Protein AF-A0A6L9Z7M6-F1 (afdb_monomer_lite)

Structure (mmCIF, N/CA/C/O backbone):
data_AF-A0A6L9Z7M6-F1
#
_entry.id   AF-A0A6L9Z7M6-F1
#
loop_
_atom_site.group_PDB
_atom_site.id
_atom_site.type_symbol
_atom_site.label_atom_id
_atom_site.label_alt_id
_atom_site.label_comp_id
_atom_site.label_asym_id
_atom_site.label_entity_id
_atom_site.label_seq_id
_atom_site.pdbx_PDB_ins_code
_atom_site.Cartn_x
_atom_site.Cartn_y
_atom_site.Cartn_z
_atom_site.occupancy
_atom_site.B_iso_or_equiv
_atom_site.auth_seq_id
_atom_site.auth_comp_id
_atom_site.auth_asym_id
_atom_site.auth_atom_id
_atom_site.pdbx_PDB_model_num
ATOM 1 N N . MET A 1 1 ? -6.946 -13.826 -6.016 1.00 59.88 1 MET A N 1
ATOM 2 C CA . MET A 1 1 ? -7.683 -14.245 -4.802 1.00 59.88 1 MET A CA 1
ATOM 3 C C . MET A 1 1 ? -8.718 -13.166 -4.513 1.00 59.88 1 MET A C 1
ATOM 5 O O . MET A 1 1 ? -8.354 -12.002 -4.603 1.00 59.88 1 MET A O 1
ATOM 9 N N . ASN A 1 2 ? -9.984 -13.492 -4.238 1.00 84.50 2 ASN A N 1
ATOM 10 C CA . ASN A 1 2 ? -10.961 -12.468 -3.846 1.00 84.50 2 ASN A CA 1
ATOM 11 C C . ASN A 1 2 ? -10.761 -12.138 -2.357 1.00 84.50 2 ASN A C 1
ATOM 13 O O . ASN A 1 2 ? -10.946 -13.015 -1.515 1.00 84.50 2 ASN A O 1
ATOM 17 N N . HIS A 1 3 ? -10.385 -10.896 -2.039 1.00 89.62 3 HIS A N 1
ATOM 18 C CA . HIS A 1 3 ? -10.136 -10.458 -0.661 1.00 89.62 3 HIS A CA 1
ATOM 19 C C . HIS A 1 3 ? -11.350 -10.688 0.254 1.00 89.62 3 HIS A C 1
ATOM 21 O O . HIS A 1 3 ? -11.166 -11.096 1.393 1.00 89.62 3 HIS A O 1
ATOM 27 N N . ILE A 1 4 ? -12.585 -10.548 -0.244 1.00 92.38 4 ILE A N 1
ATOM 28 C CA . ILE A 1 4 ? -13.788 -10.839 0.551 1.00 92.38 4 ILE A CA 1
ATOM 29 C C . ILE A 1 4 ? -13.777 -12.294 1.024 1.00 92.38 4 ILE A C 1
ATOM 31 O O . ILE A 1 4 ? -13.948 -12.552 2.207 1.00 92.38 4 ILE A O 1
ATOM 35 N N . GLN A 1 5 ? -13.500 -13.246 0.129 1.00 92.81 5 GLN A N 1
ATOM 36 C CA . GLN A 1 5 ? -13.458 -14.669 0.484 1.00 92.81 5 GLN A CA 1
ATOM 37 C C . GLN A 1 5 ? -12.354 -14.973 1.503 1.00 92.81 5 GLN A C 1
ATOM 39 O O . GLN A 1 5 ? -12.567 -15.765 2.418 1.00 92.81 5 GLN A O 1
ATOM 44 N N . GLU A 1 6 ? -11.189 -14.341 1.352 1.00 92.75 6 GLU A N 1
ATOM 45 C CA . GLU A 1 6 ? -10.062 -14.491 2.275 1.00 92.75 6 GLU A CA 1
ATOM 46 C C . GLU A 1 6 ? -10.428 -14.014 3.689 1.00 92.75 6 GLU A C 1
ATOM 48 O O . GLU A 1 6 ? -10.262 -14.751 4.660 1.00 92.75 6 GLU A O 1
ATOM 53 N N . TRP A 1 7 ? -11.001 -12.818 3.803 1.00 94.44 7 TRP A N 1
ATOM 54 C CA . TRP A 1 7 ? -11.400 -12.228 5.080 1.00 94.44 7 TRP A CA 1
ATOM 55 C C . TRP A 1 7 ? -12.594 -12.953 5.719 1.00 94.44 7 TRP A C 1
ATOM 57 O O . TRP A 1 7 ? -12.598 -13.194 6.930 1.00 94.44 7 TRP A O 1
ATOM 67 N N . THR A 1 8 ? -13.564 -13.403 4.914 1.00 95.38 8 THR A N 1
ATOM 68 C CA . THR A 1 8 ? -14.659 -14.266 5.382 1.00 95.38 8 THR A CA 1
ATOM 69 C C . THR A 1 8 ? -14.127 -15.593 5.936 1.00 95.38 8 THR A C 1
ATOM 71 O O . THR A 1 8 ? -14.602 -16.058 6.975 1.00 95.38 8 THR A O 1
ATOM 74 N N . ALA A 1 9 ? -13.111 -16.197 5.305 1.00 95.75 9 ALA A N 1
ATOM 75 C CA . ALA A 1 9 ? -12.467 -17.408 5.821 1.00 95.75 9 ALA A CA 1
ATOM 76 C C . ALA A 1 9 ? -11.772 -17.166 7.174 1.00 95.75 9 ALA A C 1
ATOM 78 O O . ALA A 1 9 ? -11.787 -18.042 8.040 1.00 95.75 9 ALA A O 1
ATOM 79 N N . SER A 1 10 ? -11.251 -15.955 7.397 1.00 94.06 10 SER A N 1
ATOM 80 C 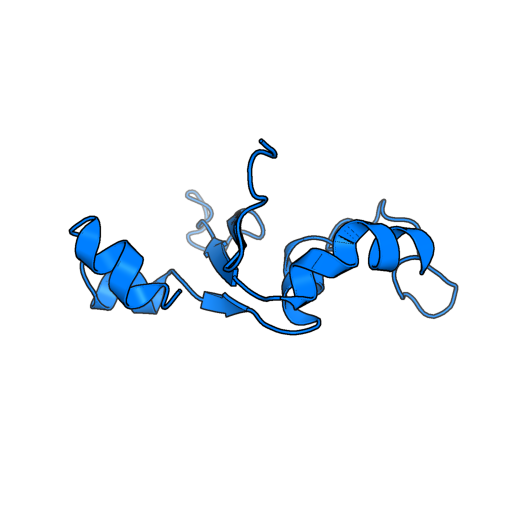CA . SER A 1 10 ? -10.724 -15.488 8.688 1.00 94.06 10 SER A CA 1
ATOM 81 C C . SER A 1 10 ? -11.797 -15.069 9.702 1.00 94.06 10 SER A C 1
ATOM 83 O O . SER A 1 10 ? -11.449 -14.574 10.771 1.00 94.06 10 SER A O 1
ATOM 85 N N . ARG A 1 11 ? -13.087 -15.301 9.415 1.00 96.88 11 ARG A N 1
ATOM 86 C CA . ARG A 1 11 ? -14.231 -14.977 10.290 1.00 96.88 11 ARG A CA 1
ATOM 87 C C . ARG A 1 11 ? -14.420 -13.484 10.562 1.00 96.88 11 ARG A C 1
ATOM 89 O O . ARG A 1 11 ? -15.038 -13.124 11.561 1.00 96.88 11 ARG A O 1
ATOM 96 N N . VAL A 1 12 ? -13.934 -12.623 9.672 1.00 95.62 12 VAL A N 1
ATOM 97 C CA . VAL A 1 12 ? -14.236 -11.192 9.735 1.00 95.62 12 VAL A CA 1
ATOM 98 C C . VAL A 1 12 ? -15.601 -10.938 9.104 1.00 95.62 12 VAL A C 1
ATOM 100 O O . VAL A 1 12 ? -15.947 -11.541 8.086 1.00 95.62 12 VAL A O 1
ATOM 103 N N . ASP A 1 13 ? -16.383 -10.064 9.735 1.00 96.50 13 ASP A N 1
ATOM 104 C CA . ASP A 1 13 ? -17.693 -9.663 9.233 1.00 96.50 13 ASP A CA 1
ATOM 105 C C . ASP A 1 13 ? -17.585 -9.044 7.827 1.00 96.50 13 ASP A C 1
ATOM 107 O O . ASP A 1 13 ? -16.666 -8.274 7.521 1.00 96.50 13 ASP A O 1
ATOM 111 N N . GLU A 1 14 ? -18.524 -9.395 6.949 1.00 95.00 14 GLU A N 1
ATOM 112 C CA . GLU A 1 14 ? -18.487 -8.963 5.553 1.00 95.00 14 GLU A CA 1
ATOM 113 C C . GLU A 1 14 ? -18.709 -7.451 5.417 1.00 95.00 14 GLU A C 1
ATOM 115 O O . GLU A 1 14 ? -18.052 -6.812 4.593 1.00 95.00 14 GLU A O 1
ATOM 120 N N . GLN A 1 15 ? -19.592 -6.856 6.228 1.00 95.38 15 GLN A N 1
ATOM 121 C CA . GLN A 1 15 ? -19.830 -5.413 6.188 1.00 95.38 15 GLN A CA 1
ATOM 122 C C . GLN A 1 15 ? -18.585 -4.661 6.654 1.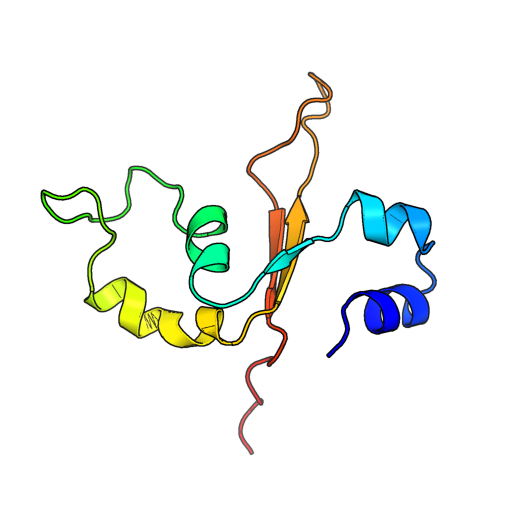00 95.38 15 GLN A C 1
ATOM 124 O O . GLN A 1 15 ? -18.160 -3.722 5.982 1.00 95.38 15 GLN A O 1
ATOM 129 N N . LEU A 1 16 ? -17.940 -5.119 7.733 1.00 93.31 16 LEU A N 1
ATOM 130 C CA . LEU A 1 16 ? -16.663 -4.551 8.181 1.00 93.31 16 LEU A CA 1
ATOM 131 C C . LEU A 1 16 ? -15.571 -4.682 7.118 1.00 93.31 16 LEU A C 1
ATOM 133 O O . LEU A 1 16 ? -14.828 -3.728 6.886 1.00 93.31 16 LEU A O 1
ATOM 137 N N . THR A 1 17 ? -15.498 -5.824 6.436 1.00 94.50 17 THR A N 1
ATOM 138 C CA . THR A 1 17 ? -14.532 -6.031 5.350 1.00 94.50 17 THR A CA 1
ATOM 139 C C . THR A 1 17 ? -14.775 -5.036 4.216 1.00 94.50 17 THR A C 1
ATOM 141 O O . THR A 1 17 ? -13.845 -4.366 3.782 1.00 94.50 17 THR A O 1
ATOM 144 N N . ARG A 1 18 ? -16.026 -4.872 3.769 1.00 93.38 18 ARG A N 1
ATOM 145 C CA . ARG A 1 18 ? -16.389 -3.936 2.691 1.00 93.38 18 ARG A CA 1
ATOM 146 C C . ARG A 1 18 ? -16.162 -2.468 3.059 1.00 93.38 18 ARG A C 1
ATOM 148 O O . ARG A 1 18 ? -15.922 -1.665 2.163 1.00 93.38 18 ARG A O 1
ATOM 155 N N . LEU A 1 19 ? -16.254 -2.123 4.344 1.00 92.00 19 LEU A N 1
ATOM 156 C CA . LEU A 1 19 ? -15.990 -0.771 4.836 1.00 92.00 19 LEU A CA 1
ATOM 157 C C . LEU A 1 19 ? -14.492 -0.441 4.884 1.00 92.00 19 LEU A C 1
ATOM 159 O O . LEU A 1 19 ? -14.132 0.705 4.646 1.00 92.00 19 LEU A O 1
ATOM 163 N N . ASN A 1 20 ? -13.629 -1.420 5.182 1.00 91.31 20 ASN A N 1
ATOM 164 C CA . ASN A 1 20 ? -12.219 -1.161 5.508 1.00 91.31 20 ASN A CA 1
ATOM 165 C C . ASN A 1 20 ? -11.214 -1.690 4.475 1.00 91.31 20 ASN A C 1
ATOM 167 O O . ASN A 1 20 ? -10.070 -1.240 4.447 1.00 91.31 20 ASN A O 1
ATOM 171 N N . VAL A 1 21 ? -11.609 -2.645 3.629 1.00 94.19 21 VAL A N 1
ATOM 172 C CA . VAL A 1 21 ? -10.709 -3.307 2.681 1.00 94.19 21 VAL A CA 1
ATOM 173 C C . VAL A 1 21 ? -11.050 -2.889 1.257 1.00 94.19 21 VAL A C 1
ATOM 175 O O . VAL A 1 21 ? -12.160 -3.100 0.769 1.00 94.19 21 VAL A O 1
ATOM 178 N N . ARG A 1 22 ? -10.068 -2.316 0.559 1.00 93.50 22 ARG A N 1
ATOM 179 C CA . ARG A 1 22 ? -10.207 -1.829 -0.818 1.00 93.50 22 ARG A CA 1
ATOM 180 C C . ARG A 1 22 ? -9.371 -2.664 -1.778 1.00 93.50 22 ARG A C 1
ATOM 182 O O . ARG A 1 22 ? -8.174 -2.826 -1.571 1.00 93.50 22 ARG A O 1
ATOM 189 N N . SER A 1 23 ? -9.980 -3.159 -2.856 1.00 94.88 23 SER A N 1
ATOM 190 C CA . SER A 1 23 ? -9.228 -3.786 -3.955 1.00 94.88 23 SER A CA 1
ATOM 191 C C . SER A 1 23 ? -8.455 -2.743 -4.747 1.00 94.88 23 SER A C 1
ATOM 193 O O . SER A 1 23 ? -9.006 -1.695 -5.083 1.00 94.88 23 SER A O 1
ATOM 195 N N . LEU A 1 24 ? -7.202 -3.052 -5.063 1.00 95.44 24 LEU A N 1
ATOM 196 C CA . LEU A 1 24 ? -6.326 -2.227 -5.886 1.00 95.44 24 LEU A CA 1
ATOM 197 C C . LEU A 1 24 ? -5.783 -3.062 -7.047 1.00 95.44 24 LEU A C 1
ATOM 199 O O . LEU A 1 24 ? -5.454 -4.234 -6.869 1.00 95.44 24 LEU A O 1
ATOM 203 N N . GLU A 1 25 ? -5.682 -2.455 -8.227 1.00 94.44 25 GLU A N 1
ATOM 204 C CA . GLU A 1 25 ? -5.305 -3.099 -9.489 1.00 94.44 25 GLU A CA 1
ATOM 205 C C . GLU A 1 25 ? -4.576 -2.095 -10.394 1.00 94.44 25 GLU A C 1
ATOM 207 O O . GLU A 1 25 ? -4.768 -0.880 -10.281 1.00 94.44 25 GLU A O 1
ATOM 212 N N . GLY A 1 26 ? -3.734 -2.590 -11.306 1.00 95.19 26 GLY A N 1
ATOM 213 C CA . GLY A 1 26 ? -2.976 -1.726 -12.209 1.00 95.19 26 GLY A CA 1
ATOM 214 C C . GLY A 1 26 ? -2.082 -0.755 -11.435 1.00 95.19 26 GLY A C 1
ATOM 215 O O . GLY A 1 26 ? -1.339 -1.161 -10.551 1.00 95.19 26 GLY A O 1
ATOM 216 N N . SER A 1 27 ? -2.142 0.540 -11.740 1.00 95.38 27 SER A N 1
ATOM 217 C CA . SER A 1 27 ? -1.276 1.531 -11.090 1.00 95.38 27 SER A CA 1
ATOM 218 C C . SER A 1 27 ? -1.756 2.008 -9.716 1.00 95.38 27 SER A C 1
ATOM 220 O O . SER A 1 27 ? -0.987 2.684 -9.034 1.00 95.38 27 SER A O 1
ATOM 222 N N . SER A 1 28 ? -2.984 1.684 -9.287 1.00 95.44 28 SER A N 1
ATOM 223 C CA . SER A 1 28 ? -3.538 2.242 -8.045 1.00 95.44 28 SER A CA 1
ATOM 224 C C . SER A 1 28 ? -2.756 1.887 -6.770 1.00 95.44 28 SER A C 1
ATOM 226 O O . SER A 1 28 ? -2.639 2.763 -5.917 1.00 95.44 28 SER A O 1
ATOM 228 N N . PRO A 1 29 ? -2.103 0.712 -6.616 1.00 95.69 29 PRO A N 1
ATOM 229 C CA . PRO A 1 29 ? -1.228 0.447 -5.467 1.00 95.69 29 PRO A CA 1
ATOM 230 C C . PRO A 1 29 ? -0.103 1.470 -5.277 1.00 95.69 29 PRO A C 1
ATOM 232 O O . PRO A 1 29 ? 0.310 1.725 -4.146 1.00 95.69 29 PRO A O 1
ATOM 235 N N . PHE A 1 30 ? 0.394 2.082 -6.357 1.00 95.25 30 PHE A N 1
ATOM 236 C CA . PHE A 1 30 ? 1.450 3.088 -6.259 1.00 95.25 30 PHE A CA 1
ATOM 237 C C . PHE A 1 30 ? 0.973 4.368 -5.564 1.00 95.25 30 PHE A C 1
ATOM 239 O O . PHE A 1 30 ? 1.779 5.022 -4.914 1.00 95.25 30 PHE A O 1
ATOM 246 N N . GLU A 1 31 ? -0.312 4.710 -5.645 1.00 92.44 31 GLU A N 1
ATOM 247 C CA . GLU A 1 31 ? -0.878 5.885 -4.967 1.00 92.44 31 GLU A CA 1
ATOM 248 C C . GLU A 1 31 ? -0.863 5.714 -3.441 1.00 92.44 31 GLU A C 1
ATOM 250 O O . GLU A 1 31 ? -0.604 6.668 -2.714 1.00 92.44 31 GLU A O 1
ATOM 255 N N . TYR A 1 32 ? -1.043 4.478 -2.965 1.00 93.50 32 TYR A N 1
ATOM 256 C CA . TYR A 1 32 ? -1.039 4.131 -1.540 1.00 93.50 32 TYR A CA 1
ATOM 257 C C . TYR A 1 32 ? 0.359 3.861 -0.981 1.00 93.50 32 TYR A C 1
ATOM 259 O O . TYR A 1 32 ? 0.595 4.032 0.209 1.00 93.50 32 TYR A O 1
ATOM 267 N N . LEU A 1 33 ? 1.300 3.417 -1.820 1.00 94.00 33 LEU A N 1
ATOM 268 C CA . LEU A 1 33 ? 2.640 3.019 -1.376 1.00 94.00 33 LEU A CA 1
ATOM 269 C C . LEU A 1 33 ? 3.711 4.077 -1.665 1.00 94.00 33 LEU A C 1
ATOM 271 O O . LEU A 1 33 ? 4.697 4.162 -0.935 1.00 94.00 33 LEU A O 1
ATOM 275 N N . PHE A 1 34 ? 3.551 4.892 -2.714 1.00 94.69 34 PHE A N 1
ATOM 276 C CA . PHE A 1 34 ? 4.549 5.872 -3.167 1.00 94.69 34 PHE A CA 1
ATOM 277 C C . PHE A 1 34 ? 4.140 7.324 -2.876 1.00 94.69 34 PHE A C 1
ATOM 279 O O . PHE A 1 34 ? 4.352 8.223 -3.698 1.00 94.69 34 PHE A O 1
ATOM 286 N N . TYR A 1 35 ? 3.587 7.557 -1.684 1.00 90.81 35 TYR A N 1
ATOM 287 C CA . TYR A 1 35 ? 3.098 8.864 -1.230 1.00 90.81 35 TYR A CA 1
ATOM 288 C C . TYR A 1 35 ? 4.179 9.766 -0.611 1.00 90.81 35 TYR A C 1
ATOM 290 O O . TYR A 1 35 ? 3.951 10.957 -0.449 1.00 90.81 35 TYR A O 1
ATOM 298 N N . SER A 1 36 ? 5.360 9.238 -0.264 1.00 92.00 36 SER A N 1
ATOM 299 C CA . SER A 1 36 ? 6.410 10.053 0.362 1.00 92.00 36 SER A CA 1
ATOM 300 C C . SER A 1 36 ? 6.994 11.088 -0.607 1.00 92.00 36 SER A C 1
ATOM 302 O O . SER A 1 36 ? 7.410 10.747 -1.720 1.00 92.00 36 SER A O 1
ATOM 304 N N . ASP A 1 37 ? 7.128 12.329 -0.137 1.00 90.81 37 ASP A N 1
ATOM 305 C CA . ASP A 1 37 ? 7.812 13.417 -0.851 1.00 90.81 37 ASP A CA 1
ATOM 306 C C . ASP A 1 37 ? 9.317 13.170 -1.022 1.00 90.81 37 ASP A C 1
ATOM 308 O O . ASP A 1 37 ? 9.951 13.734 -1.910 1.00 90.81 37 ASP A O 1
ATOM 312 N N . SER A 1 38 ? 9.896 12.287 -0.203 1.00 94.00 38 SER A N 1
ATOM 313 C CA . SER A 1 38 ? 11.310 11.910 -0.300 1.00 94.00 38 SER A CA 1
ATOM 314 C C . SER A 1 38 ? 11.614 10.973 -1.476 1.00 94.00 38 SER A C 1
ATOM 316 O O . SER A 1 38 ? 12.783 10.735 -1.791 1.00 94.00 38 SER A O 1
ATOM 318 N N . LEU A 1 39 ? 10.586 10.422 -2.136 1.00 95.31 39 LEU A N 1
ATOM 319 C CA . LEU A 1 39 ? 10.784 9.550 -3.288 1.00 95.31 39 LEU A CA 1
ATOM 320 C C . LEU A 1 39 ? 11.322 10.350 -4.475 1.00 95.31 39 LEU A C 1
ATOM 322 O O . LEU A 1 39 ? 10.764 11.391 -4.824 1.00 95.31 39 LEU A O 1
ATOM 326 N N . PRO A 1 40 ? 12.363 9.852 -5.163 1.00 95.94 40 PRO A N 1
ATOM 327 C CA . PRO A 1 40 ? 12.903 10.554 -6.307 1.00 95.94 40 PRO A CA 1
ATOM 328 C C . PRO A 1 40 ? 11.876 10.553 -7.443 1.00 95.94 40 PRO A C 1
ATOM 330 O O . PRO A 1 40 ? 11.332 9.513 -7.846 1.00 95.94 40 PRO A O 1
ATOM 333 N N . ARG A 1 41 ? 11.625 11.751 -7.965 1.00 95.69 41 ARG A N 1
ATOM 334 C CA . ARG A 1 41 ? 10.649 12.026 -9.017 1.00 95.69 41 ARG A CA 1
ATOM 335 C C . ARG A 1 41 ? 11.323 12.697 -10.203 1.00 95.69 41 ARG A C 1
ATOM 337 O O . ARG A 1 41 ? 12.383 13.306 -10.095 1.00 95.69 41 ARG A O 1
ATOM 344 N N . ARG A 1 42 ? 10.698 12.538 -11.360 1.00 94.62 42 ARG A N 1
ATOM 345 C CA . ARG A 1 42 ? 11.005 13.288 -12.578 1.00 94.62 42 ARG A CA 1
ATOM 346 C C . ARG A 1 42 ? 10.452 14.712 -12.455 1.00 94.62 42 ARG A C 1
ATOM 348 O O . ARG A 1 42 ? 9.615 14.987 -11.600 1.00 94.62 42 ARG A O 1
ATOM 355 N N . ASN A 1 43 ? 10.850 15.587 -13.377 1.00 94.00 43 ASN A N 1
ATOM 356 C CA . ASN A 1 43 ? 10.344 16.965 -13.455 1.00 94.00 43 ASN A CA 1
ATOM 357 C C . ASN A 1 43 ? 8.818 17.046 -13.672 1.00 94.00 43 ASN A C 1
ATOM 359 O O . ASN A 1 43 ? 8.215 18.065 -13.365 1.00 94.00 43 ASN A O 1
ATOM 363 N N . ASP A 1 44 ? 8.201 15.979 -14.192 1.00 93.44 44 ASP A N 1
ATOM 364 C CA . ASP A 1 44 ? 6.749 15.835 -14.374 1.00 93.44 44 ASP A CA 1
ATOM 365 C C . ASP A 1 44 ? 6.022 15.318 -13.109 1.00 93.44 44 ASP A C 1
ATOM 367 O O . ASP A 1 44 ? 4.823 15.055 -13.147 1.00 93.44 44 ASP A O 1
ATOM 371 N N . GLY A 1 45 ? 6.734 15.146 -11.988 1.00 90.38 45 GLY A N 1
ATOM 372 C CA . GLY A 1 45 ? 6.192 14.667 -10.711 1.00 90.38 45 GLY A CA 1
ATOM 373 C C . GLY A 1 45 ? 6.058 13.143 -10.600 1.00 90.38 45 GLY A C 1
ATOM 374 O O . GLY A 1 45 ? 5.807 12.614 -9.511 1.00 90.38 45 GLY A O 1
ATOM 375 N N . ARG A 1 46 ? 6.276 12.395 -11.688 1.00 92.31 46 ARG A N 1
ATOM 376 C CA . ARG A 1 46 ? 6.178 10.932 -11.671 1.00 92.31 46 ARG A CA 1
ATOM 377 C C . ARG A 1 46 ? 7.369 10.306 -10.948 1.00 92.31 46 ARG A C 1
ATOM 379 O O . ARG A 1 46 ? 8.513 10.722 -11.135 1.00 92.31 46 ARG A O 1
ATOM 386 N N . VAL A 1 47 ? 7.112 9.250 -10.175 1.00 95.56 47 VAL A N 1
ATOM 387 C CA . VAL A 1 47 ? 8.162 8.410 -9.572 1.00 95.56 47 VAL A CA 1
ATOM 388 C C . VAL A 1 47 ? 9.102 7.878 -10.663 1.00 95.56 47 VAL A C 1
ATOM 390 O O . VAL A 1 47 ? 8.668 7.552 -11.773 1.00 95.56 47 VAL A O 1
ATOM 393 N N . LEU A 1 48 ? 10.403 7.798 -10.361 1.00 95.81 48 LEU A N 1
ATOM 394 C CA . LEU A 1 48 ? 11.405 7.303 -11.308 1.00 95.81 48 LEU A CA 1
ATOM 395 C C . LEU A 1 48 ? 11.033 5.933 -11.903 1.00 95.81 48 LEU A C 1
ATOM 397 O O . LEU A 1 48 ? 10.631 5.006 -11.200 1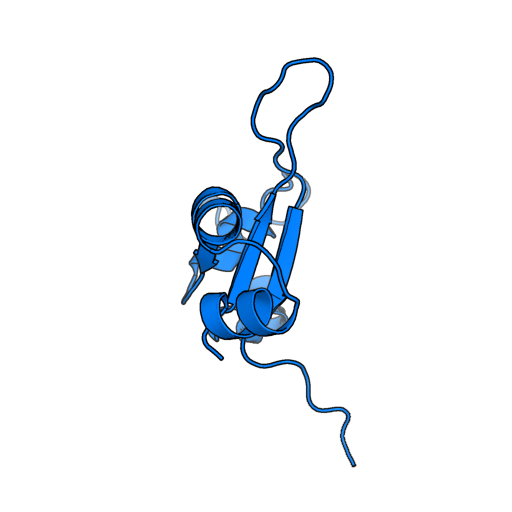.00 95.81 48 LEU A O 1
ATOM 401 N N . ASN A 1 49 ? 11.288 5.771 -13.206 1.00 95.06 49 ASN A N 1
ATOM 402 C CA . ASN A 1 49 ? 11.009 4.530 -13.938 1.00 95.06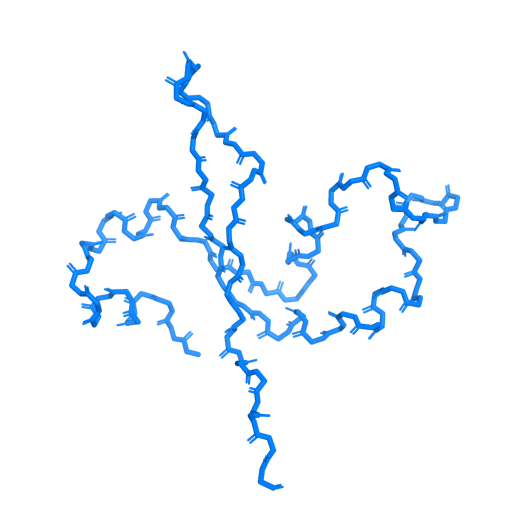 49 ASN A CA 1
ATOM 403 C C . ASN A 1 49 ? 11.710 3.303 -13.336 1.00 95.06 49 ASN A C 1
ATOM 405 O O . ASN A 1 49 ? 11.168 2.204 -13.384 1.00 95.06 49 ASN A O 1
ATOM 409 N N . SER A 1 50 ? 12.907 3.477 -12.771 1.00 96.06 50 SER A N 1
ATOM 410 C CA . SER A 1 50 ? 13.655 2.399 -12.117 1.00 96.06 50 SER A CA 1
ATOM 411 C C . SER A 1 50 ? 12.941 1.860 -10.873 1.00 96.06 50 SER A C 1
ATOM 413 O O . SER A 1 50 ? 12.962 0.652 -10.640 1.00 96.06 50 SER A O 1
ATOM 415 N N . ILE A 1 51 ? 12.280 2.731 -10.105 1.00 96.38 51 ILE A N 1
ATOM 416 C CA . ILE A 1 51 ? 11.483 2.350 -8.933 1.00 96.38 51 ILE A CA 1
ATOM 417 C C . ILE A 1 51 ? 10.202 1.657 -9.387 1.00 96.38 51 ILE A C 1
ATOM 419 O O . ILE A 1 51 ? 9.928 0.551 -8.926 1.00 96.38 51 ILE A O 1
ATOM 423 N N . LEU A 1 52 ? 9.475 2.248 -10.341 1.00 95.31 52 LEU A N 1
ATOM 424 C CA . LEU A 1 52 ? 8.258 1.641 -10.894 1.00 95.31 52 LEU A CA 1
ATOM 425 C C . LEU A 1 52 ? 8.538 0.233 -11.437 1.00 95.31 52 LEU A C 1
ATOM 427 O O . LEU A 1 52 ? 7.839 -0.710 -11.091 1.00 95.31 52 LEU A O 1
ATOM 431 N N . LYS A 1 53 ? 9.629 0.056 -12.193 1.00 95.75 53 LYS A N 1
ATOM 432 C CA . LYS A 1 53 ? 10.038 -1.256 -12.714 1.00 95.75 53 LYS A CA 1
ATOM 433 C C . LYS A 1 53 ? 10.378 -2.255 -11.603 1.00 95.75 53 LYS A C 1
ATOM 435 O O . LYS A 1 53 ? 10.012 -3.421 -11.700 1.00 95.75 53 LYS A O 1
ATOM 440 N N . ARG A 1 54 ? 11.064 -1.824 -10.537 1.00 95.44 54 ARG A N 1
ATOM 441 C CA . ARG A 1 54 ? 11.391 -2.688 -9.385 1.00 95.44 54 ARG A CA 1
ATOM 442 C C . ARG A 1 54 ? 10.131 -3.214 -8.691 1.00 95.44 54 ARG A C 1
ATOM 444 O O . ARG A 1 54 ? 10.109 -4.361 -8.251 1.00 95.44 54 ARG A O 1
ATOM 451 N N . TYR A 1 55 ? 9.096 -2.385 -8.616 1.00 94.69 55 TYR A N 1
ATOM 452 C CA . TYR A 1 55 ? 7.834 -2.697 -7.952 1.00 94.69 55 TYR A CA 1
ATOM 453 C C . TYR A 1 55 ? 6.688 -3.004 -8.923 1.00 94.69 55 TYR A C 1
ATOM 455 O O . TYR A 1 55 ? 5.529 -2.983 -8.527 1.00 94.69 55 TYR A O 1
ATOM 463 N N . GLN A 1 56 ? 6.996 -3.357 -10.173 1.00 94.69 56 GLN A N 1
ATOM 464 C CA . GLN A 1 56 ? 5.992 -3.646 -11.200 1.00 94.69 56 GLN A CA 1
ATOM 465 C C . GLN A 1 56 ? 5.028 -4.773 -10.790 1.00 94.69 56 GLN A C 1
ATOM 467 O O . GLN A 1 56 ? 3.876 -4.795 -11.198 1.00 94.69 56 GLN A O 1
ATOM 472 N N . HIS A 1 57 ? 5.471 -5.694 -9.931 1.00 92.94 57 HIS A N 1
ATOM 473 C CA . HIS A 1 57 ? 4.629 -6.759 -9.386 1.00 92.94 57 HIS A CA 1
ATOM 474 C C . HIS A 1 57 ? 3.398 -6.243 -8.623 1.00 92.94 57 HIS A C 1
ATOM 476 O O . HIS A 1 57 ? 2.413 -6.967 -8.529 1.00 92.94 57 HIS A O 1
ATOM 482 N N . LEU A 1 58 ? 3.422 -5.007 -8.109 1.00 94.75 58 LEU A N 1
ATOM 483 C CA . LEU A 1 58 ? 2.257 -4.395 -7.470 1.00 94.75 58 LEU A CA 1
ATOM 484 C C . LEU A 1 58 ? 1.088 -4.231 -8.453 1.00 94.75 58 LEU A C 1
ATOM 486 O O . LEU A 1 58 ? -0.063 -4.311 -8.037 1.00 94.75 58 LEU A O 1
ATOM 490 N N . GLU A 1 59 ? 1.361 -4.102 -9.757 1.00 95.00 59 GLU A N 1
ATOM 491 C CA . GLU A 1 59 ? 0.328 -3.971 -10.795 1.00 95.00 59 GLU A CA 1
ATOM 492 C C . GLU A 1 59 ? -0.549 -5.219 -10.943 1.00 95.00 59 GLU A C 1
ATOM 494 O O . GLU A 1 59 ? -1.660 -5.140 -11.466 1.00 95.00 59 GLU A O 1
ATOM 499 N N . GLN A 1 60 ? -0.092 -6.363 -10.421 1.00 94.06 60 GLN A N 1
ATOM 500 C CA . GLN A 1 60 ? -0.862 -7.611 -10.352 1.00 94.06 60 GLN A CA 1
ATOM 501 C C . GLN A 1 60 ? -2.004 -7.551 -9.323 1.00 94.06 60 GLN A C 1
ATOM 503 O O . GLN A 1 60 ? -2.747 -8.521 -9.152 1.00 94.06 60 GLN A O 1
ATOM 508 N N . GLY A 1 61 ? -2.139 -6.412 -8.644 1.00 94.44 61 GLY A N 1
ATOM 509 C CA . GLY A 1 61 ? -3.225 -6.097 -7.744 1.00 94.44 61 GLY A CA 1
ATOM 510 C C . GLY A 1 61 ? -3.080 -6.719 -6.364 1.00 94.44 61 GLY A C 1
ATOM 511 O O . GLY A 1 61 ? -2.111 -7.402 -6.021 1.00 94.44 61 GLY A O 1
ATOM 512 N N . GLY A 1 62 ? -4.081 -6.456 -5.540 1.00 95.06 62 GLY A N 1
ATOM 513 C CA . GLY A 1 62 ? -4.062 -6.757 -4.119 1.00 95.06 62 GLY A CA 1
ATOM 514 C C . GLY A 1 62 ? -5.195 -6.051 -3.405 1.00 95.06 62 GLY A C 1
ATOM 515 O O . GLY A 1 62 ? -6.148 -5.575 -4.025 1.00 95.06 62 GLY A O 1
ATOM 516 N N . TRP A 1 63 ? -5.073 -5.960 -2.092 1.00 95.38 63 TRP A N 1
ATOM 517 C CA . TRP A 1 63 ? -5.994 -5.193 -1.277 1.00 95.38 63 TRP A CA 1
ATOM 518 C C . TRP A 1 63 ? -5.256 -4.295 -0.291 1.00 95.38 63 TRP A C 1
ATOM 520 O O . TRP A 1 63 ? -4.142 -4.595 0.138 1.00 95.38 63 TRP A O 1
ATOM 530 N N . TRP A 1 64 ? -5.893 -3.178 0.043 1.00 95.19 64 TRP A N 1
ATOM 531 C CA . TRP A 1 64 ? -5.432 -2.192 1.008 1.00 95.19 64 TRP A CA 1
ATOM 532 C C . TRP A 1 64 ? -6.375 -2.135 2.200 1.00 95.19 64 TRP A C 1
ATOM 534 O O . TRP A 1 64 ? -7.592 -2.154 2.022 1.00 95.19 64 TRP A O 1
ATOM 544 N N . CYS A 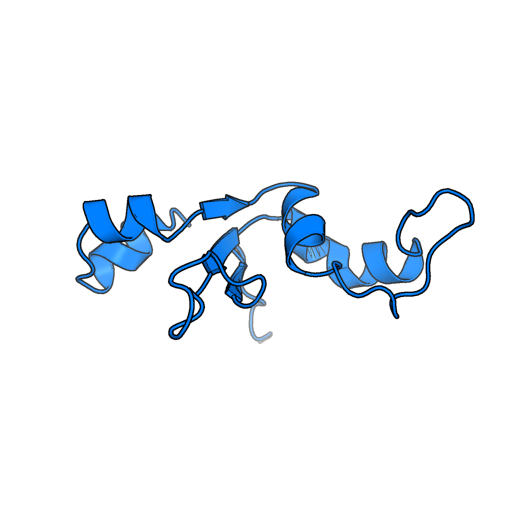1 65 ? -5.805 -2.037 3.395 1.00 93.69 65 CYS A N 1
ATOM 545 C CA . CYS A 1 65 ? -6.522 -1.761 4.633 1.00 93.69 65 CYS A CA 1
ATOM 546 C C . CYS A 1 65 ? -5.812 -0.605 5.346 1.00 93.69 65 CYS A C 1
ATOM 548 O O . CYS A 1 65 ? -4.648 -0.755 5.725 1.00 93.69 65 CYS A O 1
ATOM 550 N N . SER A 1 66 ? -6.484 0.535 5.507 1.00 90.00 66 SER A N 1
ATOM 551 C CA . SER A 1 66 ? -5.972 1.700 6.245 1.00 90.00 66 SER A CA 1
ATOM 552 C C . SER A 1 66 ? -6.443 1.709 7.694 1.00 90.00 66 SER A C 1
ATOM 554 O O . SER A 1 66 ? -7.428 1.062 8.053 1.00 90.00 66 SER A O 1
ATOM 556 N N . GLY A 1 67 ? -5.706 2.441 8.528 1.00 86.06 67 GLY A N 1
ATOM 557 C CA . GLY A 1 67 ? -6.139 2.795 9.874 1.00 86.06 67 GLY A CA 1
ATOM 558 C C . GLY A 1 67 ? -6.946 4.094 9.915 1.00 86.06 67 GLY A C 1
ATOM 559 O O . GLY A 1 67 ? -7.181 4.750 8.897 1.00 86.06 67 GLY A O 1
ATOM 560 N N . ILE A 1 68 ? -7.331 4.468 11.132 1.00 90.00 68 ILE A N 1
ATOM 561 C CA . ILE A 1 68 ? -7.827 5.802 11.469 1.00 90.00 68 ILE A CA 1
ATOM 562 C C . ILE A 1 68 ? -6.905 6.418 12.517 1.00 90.00 68 ILE A C 1
ATOM 564 O O . ILE A 1 68 ? -6.368 5.711 13.376 1.00 90.00 68 ILE A O 1
ATOM 568 N N . ASP A 1 69 ? -6.763 7.734 12.482 1.00 90.25 69 ASP A N 1
ATOM 569 C CA . ASP A 1 69 ? -6.146 8.478 13.570 1.00 90.25 69 ASP A CA 1
ATOM 570 C C . ASP A 1 69 ? -7.068 8.414 14.798 1.00 90.25 69 ASP A C 1
ATOM 572 O O . ASP A 1 69 ? -8.217 8.856 14.768 1.00 90.25 69 ASP A O 1
ATOM 576 N N . LEU A 1 70 ? -6.564 7.859 15.901 1.00 89.00 70 LEU A N 1
ATOM 577 C CA . LEU A 1 70 ? -7.336 7.652 17.128 1.00 89.00 70 LEU A CA 1
ATOM 578 C C . LEU A 1 70 ? -7.681 8.953 17.869 1.00 89.00 70 LEU A C 1
ATOM 580 O O . LEU A 1 70 ? -8.593 8.951 18.695 1.00 89.00 70 LEU A O 1
ATOM 584 N N . LEU A 1 71 ? -6.962 10.048 17.613 1.00 94.00 71 LEU A N 1
ATOM 585 C CA . LEU A 1 71 ? -7.213 11.349 18.235 1.00 94.00 71 LEU A CA 1
ATOM 586 C C . LEU A 1 71 ? -8.259 12.154 17.463 1.00 94.00 71 LEU A C 1
ATOM 588 O O . LEU A 1 71 ? -9.063 12.857 18.073 1.00 94.00 71 LEU A O 1
ATOM 592 N N . THR A 1 72 ? -8.244 12.068 16.131 1.00 94.44 72 THR A N 1
ATOM 593 C CA . THR A 1 72 ? -9.091 12.898 15.255 1.00 94.44 72 THR A CA 1
ATOM 594 C C . THR A 1 72 ? -10.250 12.134 14.613 1.00 94.44 72 THR A C 1
ATOM 596 O O . THR A 1 72 ? -11.199 12.750 14.122 1.00 94.44 72 THR A O 1
ATOM 599 N N . GLY A 1 73 ? -10.186 10.801 14.601 1.00 89.94 73 GLY A N 1
ATOM 600 C CA . GLY A 1 73 ? -11.136 9.924 13.919 1.00 89.94 73 GLY A CA 1
ATOM 601 C C . GLY A 1 73 ? -11.082 10.011 12.391 1.00 89.94 73 GLY A C 1
ATOM 602 O O . GLY A 1 73 ? -11.988 9.504 11.734 1.00 89.94 73 GLY A O 1
ATOM 603 N N . GLN A 1 74 ? -10.078 10.685 11.823 1.00 90.62 74 GLN A N 1
ATOM 604 C CA . GLN A 1 74 ? -9.911 10.813 10.375 1.00 90.62 74 GLN A CA 1
ATOM 605 C C . GLN A 1 74 ? -9.193 9.597 9.788 1.00 90.62 74 GLN A C 1
ATOM 607 O O . GLN A 1 74 ? -8.506 8.865 10.501 1.00 90.62 74 GLN A O 1
ATOM 612 N N . GLU A 1 75 ? -9.347 9.389 8.480 1.00 86.81 75 GLU A N 1
ATOM 613 C CA . GLU A 1 75 ? -8.580 8.372 7.759 1.00 86.81 75 GLU A CA 1
ATOM 614 C C . GLU A 1 75 ? -7.076 8.637 7.896 1.00 86.81 75 GLU A C 1
ATOM 616 O O . GLU A 1 75 ? -6.611 9.766 7.723 1.00 86.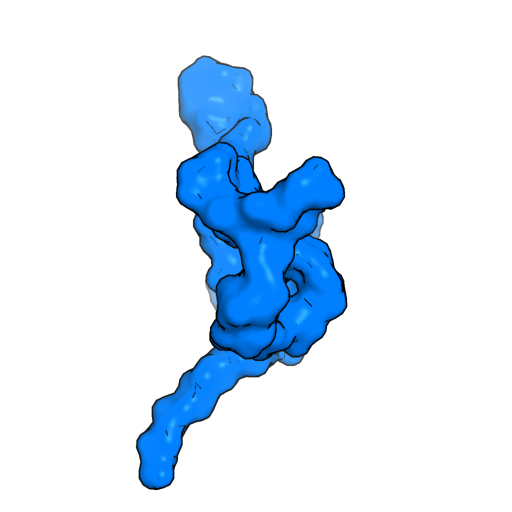81 75 GLU A O 1
ATOM 621 N N . ASP A 1 76 ? -6.320 7.583 8.198 1.00 86.81 76 ASP A N 1
ATOM 622 C CA . ASP A 1 76 ? -4.864 7.635 8.227 1.00 86.81 76 ASP A CA 1
ATOM 623 C C . ASP A 1 76 ? -4.301 7.217 6.859 1.00 86.81 76 ASP A C 1
ATOM 625 O O . ASP A 1 76 ? -4.810 6.312 6.191 1.00 86.81 76 ASP A O 1
ATOM 629 N N . ILE A 1 77 ? -3.210 7.862 6.450 1.00 82.69 77 ILE A N 1
ATOM 630 C CA . ILE A 1 77 ? -2.435 7.467 5.270 1.00 82.69 77 ILE A CA 1
ATOM 631 C C . ILE A 1 77 ? -1.657 6.167 5.518 1.00 82.69 77 ILE A C 1
ATOM 633 O O . ILE A 1 77 ? -1.204 5.524 4.570 1.00 82.69 77 ILE A O 1
ATOM 637 N N . TRP A 1 78 ? -1.490 5.765 6.782 1.00 85.94 78 TRP A N 1
ATOM 638 C CA . TRP A 1 78 ? -0.881 4.490 7.143 1.00 85.94 78 TRP A CA 1
ATOM 639 C C . TRP A 1 78 ? -1.844 3.323 6.919 1.00 85.94 78 TRP A C 1
ATOM 641 O O . TRP A 1 78 ? -3.008 3.326 7.325 1.00 85.94 78 TRP A O 1
ATOM 651 N N . GLY A 1 79 ? -1.319 2.266 6.306 1.00 91.00 79 GLY A N 1
ATOM 652 C CA . GLY A 1 79 ? -2.078 1.053 6.056 1.00 91.00 79 GLY A CA 1
ATOM 653 C C . GLY A 1 79 ? -1.215 -0.107 5.589 1.00 91.00 79 GLY A C 1
ATOM 654 O O . GLY A 1 79 ? 0.014 -0.031 5.524 1.00 91.00 79 GLY A O 1
ATOM 655 N N . CYS A 1 80 ? -1.887 -1.210 5.286 1.00 93.06 80 CYS A N 1
ATOM 656 C CA . CYS A 1 80 ? -1.277 -2.449 4.842 1.00 93.06 80 CYS A CA 1
ATOM 657 C C . CYS A 1 80 ? -1.763 -2.800 3.436 1.00 93.06 80 CYS A C 1
ATOM 659 O O . CYS A 1 80 ? -2.965 -2.936 3.201 1.00 93.06 80 CYS A O 1
ATOM 661 N N . PHE A 1 81 ? -0.814 -2.995 2.519 1.00 94.62 81 PHE A N 1
ATOM 662 C CA . PHE A 1 81 ? -1.064 -3.603 1.218 1.00 94.62 81 PHE A CA 1
ATOM 663 C C . PHE A 1 81 ? -0.755 -5.100 1.276 1.00 94.62 81 PHE A C 1
ATOM 665 O O . PHE A 1 81 ? 0.369 -5.485 1.612 1.00 94.62 81 PHE A O 1
ATOM 672 N N . LYS A 1 82 ? -1.707 -5.943 0.868 1.00 94.25 82 LYS A N 1
ATOM 673 C CA . LYS A 1 82 ? -1.466 -7.368 0.625 1.00 94.25 82 LYS A CA 1
ATOM 674 C C . LYS A 1 82 ? -1.599 -7.683 -0.869 1.00 94.25 82 LYS A C 1
ATOM 676 O O . LYS A 1 82 ? -2.670 -7.458 -1.434 1.00 94.25 82 LYS A O 1
ATOM 681 N N . PRO A 1 83 ? -0.558 -8.236 -1.517 1.00 93.38 83 PRO A N 1
ATOM 682 C CA . PRO A 1 83 ? -0.622 -8.591 -2.931 1.00 93.38 83 PRO A CA 1
ATOM 683 C C . PRO A 1 83 ? -1.567 -9.775 -3.175 1.00 93.38 83 PRO A C 1
ATOM 685 O O . PRO A 1 83 ? -1.574 -10.746 -2.417 1.00 93.38 83 PRO A O 1
ATOM 688 N N . SER A 1 84 ? -2.301 -9.732 -4.288 1.00 92.31 84 SER A N 1
ATOM 689 C CA . SER A 1 84 ? -3.154 -10.840 -4.748 1.00 92.31 84 SER A CA 1
ATOM 690 C C . SER A 1 84 ? -2.346 -12.063 -5.185 1.00 92.31 84 SER A C 1
ATOM 692 O O . SER A 1 84 ? -2.863 -13.182 -5.167 1.00 92.31 84 SER A O 1
ATOM 694 N N . GLN A 1 85 ? -1.096 -11.838 -5.594 1.00 88.81 85 GLN A N 1
ATOM 695 C CA . GLN A 1 85 ? -0.125 -12.853 -5.990 1.00 88.81 85 GLN A CA 1
ATOM 696 C C . GLN A 1 85 ? 1.077 -12.755 -5.039 1.00 88.81 85 GLN A C 1
ATOM 698 O O . GLN A 1 85 ? 2.013 -11.992 -5.297 1.00 88.81 85 GLN A O 1
ATOM 703 N N . PRO A 1 86 ? 1.041 -13.439 -3.879 1.00 81.31 86 PRO A N 1
ATOM 704 C CA . PRO A 1 86 ? 2.180 -13.457 -2.973 1.00 81.31 86 PRO A CA 1
ATOM 705 C C . PRO A 1 86 ? 3.399 -14.049 -3.684 1.00 81.31 86 PRO A C 1
ATOM 707 O O . PRO A 1 86 ? 3.274 -14.947 -4.517 1.00 81.31 86 PRO A O 1
ATOM 710 N N . ARG A 1 87 ? 4.595 -13.556 -3.343 1.00 78.62 87 ARG A N 1
ATOM 711 C CA . ARG A 1 87 ? 5.839 -14.125 -3.869 1.00 78.62 87 ARG A CA 1
ATOM 712 C C . ARG A 1 87 ? 5.879 -15.606 -3.498 1.00 78.62 87 ARG A C 1
ATOM 714 O O . ARG A 1 87 ? 5.898 -15.932 -2.314 1.00 78.62 87 ARG A O 1
ATOM 721 N N . HIS A 1 88 ? 5.935 -16.481 -4.497 1.00 77.31 88 HIS A N 1
ATOM 722 C CA . HIS A 1 88 ? 6.237 -17.885 -4.263 1.00 77.31 88 HIS A CA 1
ATOM 723 C C . HIS A 1 88 ? 7.619 -17.964 -3.605 1.00 77.31 88 HIS A C 1
ATOM 725 O O . HIS A 1 88 ? 8.602 -17.456 -4.152 1.00 77.31 88 HIS A O 1
ATOM 731 N N . SER A 1 89 ? 7.698 -18.537 -2.406 1.00 61.62 89 SER A N 1
ATOM 732 C CA . SER A 1 89 ? 8.963 -19.049 -1.887 1.00 61.62 89 SER A CA 1
ATOM 733 C C . SER A 1 89 ? 9.437 -20.079 -2.905 1.00 61.62 89 SER A C 1
ATOM 735 O O . SER A 1 89 ? 8.762 -21.089 -3.083 1.00 61.62 89 SER A O 1
ATOM 737 N N . GLY A 1 90 ? 10.490 -19.753 -3.657 1.00 58.12 90 GLY A N 1
ATOM 738 C CA . GLY A 1 90 ? 11.035 -20.666 -4.655 1.00 58.12 90 GLY A CA 1
ATOM 739 C C . GLY A 1 90 ? 11.377 -22.001 -4.001 1.00 58.12 90 GLY A C 1
ATOM 740 O O . GLY A 1 90 ? 11.959 -22.006 -2.914 1.00 58.12 90 GLY A O 1
ATOM 741 N N . GLU A 1 91 ? 10.970 -23.091 -4.646 1.00 42.41 91 GLU A N 1
ATOM 742 C CA . GLU A 1 91 ? 11.672 -24.371 -4.528 1.00 42.41 91 GLU A CA 1
ATOM 743 C C . GLU A 1 91 ? 13.006 -24.289 -5.278 1.00 42.41 91 GLU A C 1
ATOM 745 O O . GLU A 1 91 ? 13.047 -23.619 -6.342 1.00 42.41 91 GLU A O 1
#

pLDDT: mean 91.07, std 8.65, range [42.41, 96.88]

Foldseek 3Di:
DPVLVVVVVVVDDSVVCVVFKAKDAACRVCVLVVVDPPADADPVRHGDPVVCVVVVQCNQIFMKGWDADPVPRHTDSDTDTDHPDPDPPDD

Radius of gyration: 15.34 Å; chains: 1; bounding box: 34×41×33 Å

Secondary structure (DSSP, 8-state):
--HHHHHHHTT--HHHHHHHEEEE-TTHHHHHHS--TTS-B-TTSPBPHHHHHHTGGGGG-EEEEEEE-TTT-PEEEEEEEEESSPPP---

Sequence (91 aa):
MNHIQEWTASRVDEQLTRLNVRSLEGSSPFEYLFYSDSLPRRNDGRVLNSILKRYQHLEQGGWWCSGIDLLTGQEDIWGCFKPSQPRHSGE